Protein AF-A0A7Y1THX8-F1 (afdb_monomer)

Foldseek 3Di:
DAQLDPCVVVVVVVVVVVCVVVVNNPPQDEAEHEDCVNVVDAWDWDADPPRSGIYTYAYPVVCGRVVVVVVRVCVVPPFPWAKKKFWFAQVCVVLVVVCVVVVQFPDWDADPNGTIITIGTDGPVVVVVSCVVSVHDCVRIDRPPPPDPPDPDDD

Secondary structure (DSSP, 8-state):
-BSS-TTHHHHHHHHHHHHHHTTGGGS---EEEB-GGGGT---EEEE-TTSS-EEEE--TTT-TTHHHHHHHHHHHHS--EEEEEEEE-GGGHHHHHHHHHTT-EEEEEE-TTSSEEEEEEEEHHHHHHHHHHHT--GGGEEEPP----------

pLDDT: mean 83.93, std 15.45, range [34.56, 97.12]

Nearest PDB structures (foldseek):
  7yla-assembly1_6  TM=5.535E-01  e=1.114E-10  Escherichia coli
  5zzm-assembly1_A  TM=5.163E-01  e=2.072E-07  Escherichia coli K-12
  2cve-assembly1_A  TM=5.634E-01  e=2.407E-02  Thermus thermophilus HB8
  3dny-assembly1_T  TM=4.873E-01  e=2.841E-01  unclassified
  4wk3-assembly1_A  TM=5.308E-01  e=9.760E-01  Staphylococcus aureus subsp. aureus COL

Solvent-accessible surface area (backbone atoms only — not comparable to full-atom values): 9041 Å² total; per-residue (Å²): 85,55,59,67,46,91,60,37,67,60,52,49,53,54,51,52,53,53,31,51,76,65,68,49,66,80,53,92,62,70,52,46,34,30,43,24,80,76,61,86,48,79,58,45,78,42,77,45,93,82,75,73,43,54,30,36,31,19,18,81,88,82,48,46,37,49,68,58,46,52,54,51,51,50,60,70,64,53,65,60,68,40,63,35,29,37,60,38,56,63,90,39,56,67,59,53,53,52,38,53,76,68,63,23,58,77,46,78,44,77,41,95,94,50,26,36,41,34,34,33,51,42,36,53,67,58,50,54,51,46,31,66,73,71,71,52,63,71,89,40,50,42,75,58,76,79,70,76,76,94,79,88,83,78,133

Sequence (155 aa):
IDASDPNRWQRVRQVNSVLKQLDADQVPQIRVYNKIDKLDRQPRITNNRDGEGRAVWLSAITGEGIPMLKDAIARRLRQKTVRRVIHLMPHQGRQRAKLFELGAVSSETVLPEGGWTLDLKMTEKDLRRFLKRENLAEQQLDPLPMSPSASAANE

Structure (mmCIF, N/CA/C/O backbone):
data_AF-A0A7Y1THX8-F1
#
_entry.id   AF-A0A7Y1THX8-F1
#
loop_
_atom_site.group_PDB
_atom_site.id
_atom_site.type_symbol
_atom_site.label_atom_id
_atom_site.label_alt_id
_atom_site.label_comp_id
_atom_site.label_asym_id
_atom_site.label_entity_id
_atom_site.label_seq_id
_atom_site.pdbx_PDB_ins_code
_atom_site.Cartn_x
_atom_site.Cartn_y
_atom_site.Cartn_z
_atom_site.occupancy
_atom_site.B_iso_or_equiv
_atom_site.auth_seq_id
_atom_site.auth_comp_id
_atom_site.auth_asym_id
_atom_site.auth_atom_id
_atom_site.pdbx_PDB_model_num
ATOM 1 N N . ILE A 1 1 ? 8.383 -6.650 -16.378 1.00 92.69 1 ILE A N 1
ATOM 2 C CA . ILE A 1 1 ? 8.129 -6.542 -17.834 1.00 92.69 1 ILE A CA 1
ATOM 3 C C . ILE A 1 1 ? 9.404 -6.036 -18.483 1.00 92.69 1 ILE A C 1
ATOM 5 O O . ILE A 1 1 ? 9.957 -5.059 -17.995 1.00 92.69 1 ILE A O 1
ATOM 9 N N . ASP A 1 2 ? 9.891 -6.702 -19.525 1.00 94.06 2 ASP A N 1
ATOM 10 C CA . ASP A 1 2 ? 10.985 -6.176 -20.346 1.00 94.06 2 ASP A CA 1
ATOM 11 C C . ASP A 1 2 ? 10.407 -5.149 -21.326 1.00 94.06 2 ASP A C 1
ATOM 13 O O . ASP A 1 2 ? 9.549 -5.484 -22.142 1.00 94.06 2 ASP A O 1
ATOM 17 N N . ALA A 1 3 ? 10.802 -3.885 -21.198 1.00 92.94 3 ALA A N 1
ATOM 18 C CA . ALA A 1 3 ? 10.274 -2.814 -22.030 1.00 92.94 3 ALA A CA 1
ATOM 19 C C . ALA A 1 3 ? 10.757 -2.931 -23.484 1.00 92.94 3 ALA A C 1
ATOM 21 O O . ALA A 1 3 ? 9.992 -2.626 -24.402 1.00 92.94 3 ALA A O 1
ATOM 22 N N . SER A 1 4 ? 12.001 -3.381 -23.673 1.00 93.25 4 SER A N 1
ATOM 23 C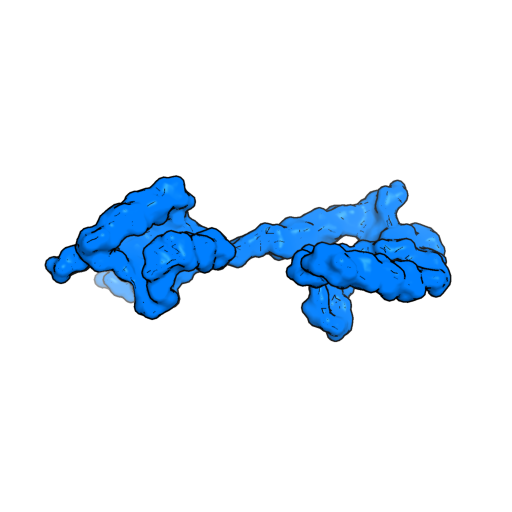 CA . SER A 1 4 ? 12.677 -3.488 -24.973 1.00 93.25 4 SER A CA 1
ATOM 24 C C . SER A 1 4 ? 12.226 -4.686 -25.805 1.00 93.25 4 SER A C 1
ATOM 26 O O . SER A 1 4 ? 12.457 -4.738 -27.008 1.00 93.25 4 SER A O 1
ATOM 28 N N . ASP A 1 5 ? 11.548 -5.640 -25.173 1.00 94.25 5 ASP A N 1
ATOM 29 C CA . ASP A 1 5 ? 11.066 -6.846 -25.826 1.00 94.25 5 ASP A CA 1
ATOM 30 C C . ASP A 1 5 ? 9.837 -6.565 -26.719 1.00 94.25 5 ASP A C 1
ATOM 32 O O . ASP A 1 5 ? 8.804 -6.105 -26.208 1.00 94.25 5 ASP A O 1
ATOM 36 N N . PRO A 1 6 ? 9.890 -6.878 -28.032 1.00 92.62 6 PRO A N 1
ATOM 37 C CA . PRO A 1 6 ? 8.736 -6.737 -28.921 1.00 92.62 6 PRO A CA 1
ATOM 38 C C . PRO A 1 6 ? 7.574 -7.655 -28.510 1.00 92.62 6 PRO A C 1
ATOM 40 O O . PRO A 1 6 ? 6.411 -7.284 -28.662 1.00 92.62 6 PRO A O 1
ATOM 43 N N . ASN A 1 7 ? 7.868 -8.802 -27.889 1.00 93.94 7 ASN A N 1
ATOM 44 C CA . ASN A 1 7 ? 6.874 -9.788 -27.462 1.00 93.94 7 ASN A CA 1
ATOM 45 C C . ASN A 1 7 ? 6.371 -9.565 -26.025 1.00 93.94 7 ASN A C 1
ATOM 47 O O . ASN A 1 7 ? 5.678 -10.421 -25.461 1.00 93.94 7 ASN A O 1
ATOM 51 N N . ARG A 1 8 ? 6.658 -8.402 -25.421 1.00 91.88 8 ARG A N 1
ATOM 52 C CA . ARG A 1 8 ? 6.344 -8.123 -24.009 1.00 91.88 8 ARG A CA 1
ATOM 53 C C . ARG A 1 8 ? 4.878 -8.352 -23.654 1.00 91.88 8 ARG A C 1
ATOM 55 O O . ARG A 1 8 ? 4.585 -8.844 -22.570 1.00 91.88 8 ARG A O 1
ATOM 62 N N . TRP A 1 9 ? 3.949 -8.034 -24.557 1.00 91.62 9 TRP A N 1
ATOM 63 C CA . TRP A 1 9 ? 2.514 -8.184 -24.304 1.00 91.62 9 TRP A CA 1
ATOM 64 C C . TRP A 1 9 ? 2.074 -9.646 -24.272 1.00 91.62 9 TRP A C 1
ATOM 66 O O . TRP A 1 9 ? 1.242 -10.015 -23.446 1.00 91.62 9 TRP A O 1
ATOM 76 N N . GLN A 1 10 ? 2.662 -10.496 -25.117 1.00 93.50 10 GLN A N 1
ATOM 77 C CA . GLN A 1 10 ? 2.426 -11.936 -25.064 1.00 93.50 10 GLN A CA 1
ATOM 78 C C . GLN A 1 10 ? 2.920 -12.510 -23.734 1.00 93.50 10 GLN A C 1
ATOM 80 O O . GLN A 1 10 ? 2.175 -13.227 -23.070 1.00 93.50 10 GLN A O 1
ATOM 85 N N . ARG A 1 11 ? 4.122 -12.115 -23.296 1.00 91.56 11 ARG A N 1
ATOM 86 C CA . ARG A 1 11 ? 4.681 -12.541 -22.003 1.00 91.56 11 ARG A CA 1
ATOM 87 C C . ARG A 1 11 ? 3.843 -12.054 -20.821 1.00 91.56 11 ARG A C 1
ATOM 89 O O . ARG A 1 11 ? 3.587 -12.827 -19.908 1.00 91.56 11 ARG A O 1
ATOM 96 N N . VAL A 1 12 ? 3.362 -10.807 -20.850 1.00 91.38 12 VAL A N 1
ATOM 97 C CA . VAL A 1 12 ? 2.448 -10.275 -19.821 1.00 91.38 12 VAL A CA 1
ATOM 98 C C . VAL A 1 12 ? 1.178 -11.119 -19.729 1.00 91.38 12 VAL A C 1
ATOM 100 O O . VAL A 1 12 ? 0.799 -11.512 -18.631 1.00 91.38 12 VAL A O 1
ATOM 103 N N . ARG A 1 13 ? 0.542 -11.446 -20.863 1.00 92.00 13 ARG A N 1
ATOM 104 C CA . ARG A 1 13 ? -0.660 -12.297 -20.873 1.00 92.00 13 ARG A CA 1
ATOM 105 C C . ARG A 1 13 ? -0.387 -13.687 -20.303 1.00 92.00 13 ARG A C 1
ATOM 107 O O . ARG A 1 13 ? -1.178 -14.170 -19.502 1.00 92.00 13 ARG A O 1
ATOM 114 N N . GLN A 1 14 ? 0.738 -14.296 -20.673 1.00 93.44 14 GLN A N 1
ATOM 115 C CA . GLN A 1 14 ? 1.134 -15.605 -20.157 1.00 93.44 14 GLN A CA 1
ATOM 116 C C . GLN A 1 14 ? 1.343 -15.576 -18.636 1.00 93.44 14 GLN A C 1
ATOM 118 O O . GLN A 1 14 ? 0.789 -16.412 -17.931 1.00 93.44 14 GLN A O 1
ATOM 123 N N . VAL A 1 15 ? 2.073 -14.582 -18.120 1.00 90.81 15 VAL A N 1
ATOM 124 C CA . VAL A 1 15 ? 2.287 -14.414 -16.673 1.00 90.81 15 VAL A CA 1
ATOM 125 C C . VAL A 1 15 ? 0.964 -14.185 -15.947 1.00 90.81 15 VAL A C 1
ATOM 127 O O . VAL A 1 15 ? 0.714 -14.831 -14.936 1.00 90.81 15 VAL A O 1
ATOM 130 N N . ASN A 1 16 ? 0.086 -13.330 -16.476 1.00 89.62 16 ASN A N 1
ATOM 131 C CA . ASN A 1 16 ? -1.223 -13.085 -15.870 1.00 89.62 16 ASN A CA 1
ATOM 132 C C . ASN A 1 16 ? -2.095 -14.349 -15.842 1.00 89.62 16 ASN A C 1
ATOM 134 O O . ASN A 1 16 ? -2.801 -14.572 -14.864 1.00 89.62 16 ASN A O 1
ATOM 138 N N . SER A 1 17 ? -2.021 -15.198 -16.874 1.00 91.38 17 SER A N 1
ATOM 139 C CA . SER A 1 17 ? -2.714 -16.491 -16.881 1.00 91.38 17 SER A CA 1
ATOM 140 C C . SER A 1 17 ? -2.220 -17.399 -15.755 1.00 91.38 17 SER A C 1
ATOM 142 O O . SER A 1 17 ? -3.035 -18.009 -15.070 1.00 91.38 17 SER A O 1
ATOM 144 N N . VAL A 1 18 ? -0.904 -17.463 -15.536 1.00 92.44 18 VAL A N 1
ATOM 145 C CA . VAL A 1 18 ? -0.315 -18.251 -14.442 1.00 92.44 18 VAL A CA 1
ATOM 146 C C . VAL A 1 18 ? -0.705 -17.671 -13.082 1.00 92.44 18 VAL A C 1
ATOM 148 O O . VAL A 1 18 ? -1.103 -18.412 -12.194 1.00 92.44 18 VAL A O 1
ATOM 151 N N . LEU A 1 19 ? -0.661 -16.345 -12.916 1.00 88.25 19 LEU A N 1
ATOM 152 C CA . LEU A 1 19 ? -1.080 -15.695 -11.669 1.00 88.25 19 LEU A CA 1
ATOM 153 C C . LEU A 1 19 ? -2.547 -15.983 -11.338 1.00 88.25 19 LEU A C 1
ATOM 155 O O . LEU A 1 19 ? -2.857 -16.250 -10.182 1.00 88.25 19 LEU A O 1
ATOM 159 N N . LYS A 1 20 ? -3.425 -15.983 -12.346 1.00 88.88 20 LYS A N 1
ATOM 160 C CA . LYS A 1 20 ? -4.839 -16.329 -12.178 1.00 88.88 20 LYS A CA 1
ATOM 161 C C . LYS A 1 20 ? -5.039 -17.799 -11.805 1.00 88.88 20 LYS A C 1
ATOM 163 O O . LYS A 1 20 ? -5.869 -18.096 -10.963 1.00 88.88 20 LYS A O 1
ATOM 168 N N . GLN A 1 21 ? -4.269 -18.715 -12.394 1.00 92.50 21 GLN A N 1
ATOM 169 C CA . GLN A 1 21 ? -4.307 -20.139 -12.025 1.00 92.50 21 GLN A CA 1
ATOM 170 C C . GLN A 1 21 ? -3.872 -20.395 -10.576 1.00 92.50 21 GLN A C 1
ATOM 172 O O . GLN A 1 21 ? -4.259 -21.403 -9.996 1.00 92.50 21 GLN A O 1
ATOM 177 N N . LEU A 1 22 ? -3.060 -19.502 -10.009 1.00 87.81 22 LEU A N 1
ATOM 178 C CA . LEU A 1 22 ? -2.567 -19.577 -8.634 1.00 87.81 22 LEU A CA 1
ATOM 179 C C . LEU A 1 22 ? -3.403 -18.745 -7.644 1.00 87.81 22 LEU A C 1
ATOM 181 O O . LEU A 1 22 ? -2.955 -18.554 -6.515 1.00 87.81 22 LEU A O 1
ATOM 185 N N . ASP A 1 23 ? -4.541 -18.177 -8.070 1.00 81.12 23 ASP A N 1
ATOM 186 C CA . ASP A 1 23 ? -5.348 -17.207 -7.303 1.00 81.12 23 ASP A CA 1
ATOM 187 C C . ASP A 1 23 ? -4.528 -16.017 -6.748 1.00 81.12 23 ASP A C 1
ATOM 189 O O . ASP A 1 23 ? -4.880 -15.359 -5.765 1.00 81.12 23 ASP A O 1
ATOM 193 N N . ALA A 1 24 ? -3.394 -15.720 -7.386 1.00 79.06 24 ALA A N 1
ATOM 194 C CA . ALA A 1 24 ? -2.450 -14.680 -6.984 1.00 79.06 24 ALA A CA 1
ATOM 195 C C . ALA A 1 24 ? -2.742 -13.326 -7.655 1.00 79.06 24 ALA A C 1
ATOM 197 O O . ALA A 1 24 ? -2.098 -12.317 -7.351 1.00 79.06 24 ALA A O 1
ATOM 198 N N . ASP A 1 25 ? -3.713 -13.280 -8.565 1.00 79.25 25 ASP A N 1
ATOM 199 C CA . ASP A 1 25 ? -4.169 -12.062 -9.237 1.00 79.25 25 ASP A CA 1
ATOM 200 C C . ASP A 1 25 ? -4.884 -11.086 -8.284 1.00 79.25 25 ASP A C 1
ATOM 202 O O . ASP A 1 25 ? -4.894 -9.882 -8.533 1.00 79.25 25 ASP A O 1
ATOM 206 N N . GLN A 1 26 ? -5.372 -11.573 -7.140 1.00 75.38 26 GLN A N 1
ATOM 207 C CA . GLN A 1 26 ? -6.003 -10.760 -6.092 1.00 75.38 26 GLN A CA 1
ATOM 208 C C . GLN A 1 26 ? -5.002 -9.950 -5.247 1.00 75.38 26 GLN A C 1
ATOM 210 O O . GLN A 1 26 ? -5.385 -9.038 -4.507 1.00 75.38 26 GLN A O 1
ATOM 215 N N . VAL A 1 27 ? -3.705 -10.271 -5.315 1.00 80.19 27 VAL A N 1
ATOM 216 C CA . VAL A 1 27 ? -2.673 -9.564 -4.547 1.00 80.19 27 VAL A CA 1
ATOM 217 C C . VAL A 1 27 ? -2.379 -8.209 -5.199 1.00 80.19 27 VAL A C 1
ATOM 219 O O . VAL A 1 27 ? -2.162 -8.153 -6.405 1.00 80.19 27 VAL A O 1
ATOM 222 N N . PRO A 1 28 ? -2.281 -7.097 -4.443 1.00 77.94 28 PRO A N 1
ATOM 223 C CA . PRO A 1 28 ? -1.958 -5.795 -5.019 1.00 77.94 28 PRO A CA 1
ATOM 224 C C . PRO A 1 28 ? -0.605 -5.782 -5.749 1.00 77.94 28 PRO A C 1
ATOM 226 O O . PRO A 1 28 ? 0.448 -5.853 -5.123 1.00 77.94 28 PRO A O 1
ATOM 229 N N . GLN A 1 29 ? -0.617 -5.561 -7.065 1.00 82.44 29 GLN A N 1
ATOM 230 C CA . GLN A 1 29 ? 0.602 -5.598 -7.893 1.00 82.44 29 GLN A CA 1
ATOM 231 C C . GLN A 1 29 ? 1.135 -4.202 -8.259 1.00 82.44 29 GLN A C 1
ATOM 233 O O . GLN A 1 29 ? 0.393 -3.220 -8.266 1.00 82.44 29 GLN A O 1
ATOM 238 N N . ILE A 1 30 ? 2.429 -4.112 -8.584 1.00 87.25 30 ILE A N 1
ATOM 239 C CA . ILE A 1 30 ? 3.064 -2.940 -9.213 1.00 87.25 30 ILE A CA 1
ATOM 240 C C . ILE A 1 30 ? 3.727 -3.424 -10.500 1.00 87.25 30 ILE A C 1
ATOM 242 O O . ILE A 1 30 ? 4.573 -4.318 -10.469 1.00 87.25 30 ILE A O 1
ATOM 246 N N . ARG A 1 31 ? 3.371 -2.831 -11.645 1.00 91.12 31 ARG A N 1
ATOM 247 C CA . ARG A 1 31 ? 3.995 -3.191 -12.926 1.00 91.12 31 ARG A CA 1
ATOM 248 C C . ARG A 1 31 ? 5.336 -2.472 -13.062 1.00 91.12 31 ARG A C 1
ATOM 250 O O . ARG A 1 31 ? 5.396 -1.250 -12.971 1.00 91.12 31 ARG A O 1
ATOM 257 N N . VAL A 1 32 ? 6.401 -3.222 -13.329 1.00 93.88 32 VAL A N 1
ATOM 258 C CA . VAL A 1 32 ? 7.738 -2.667 -13.582 1.00 93.88 32 VAL A CA 1
ATOM 259 C C . VAL A 1 32 ? 8.124 -2.905 -15.038 1.00 93.88 32 VAL A C 1
ATOM 261 O O . VAL A 1 32 ? 8.249 -4.056 -15.467 1.00 93.88 32 VAL A O 1
ATOM 264 N N . TYR A 1 33 ? 8.309 -1.823 -15.790 1.00 94.50 33 TYR A N 1
ATOM 265 C CA . TYR A 1 33 ? 8.878 -1.811 -17.135 1.00 94.50 33 TYR A CA 1
ATOM 266 C C . TYR A 1 33 ? 10.383 -1.578 -17.017 1.00 94.50 33 TYR A C 1
ATOM 268 O O . TYR A 1 33 ? 10.842 -0.448 -16.875 1.00 94.50 33 TYR A O 1
ATOM 276 N N . ASN A 1 34 ? 11.128 -2.678 -17.014 1.00 95.06 34 ASN A N 1
ATOM 277 C CA . ASN A 1 34 ? 12.579 -2.703 -16.893 1.00 95.06 34 ASN A CA 1
ATOM 278 C C . ASN A 1 34 ? 13.248 -2.558 -18.275 1.00 95.06 34 ASN A C 1
ATOM 280 O O . ASN A 1 34 ? 12.619 -2.856 -19.290 1.00 95.06 34 ASN A O 1
ATOM 284 N N . LYS A 1 35 ? 14.539 -2.219 -18.297 1.00 95.50 35 LYS A N 1
ATOM 285 C CA . LYS A 1 35 ? 15.401 -2.078 -19.486 1.00 95.50 35 LYS A CA 1
ATOM 286 C C . LYS A 1 35 ? 15.124 -0.836 -20.342 1.00 95.50 35 LYS A C 1
ATOM 288 O O . LYS A 1 35 ? 15.162 -0.900 -21.570 1.00 95.50 35 LYS A O 1
ATOM 293 N N . ILE A 1 36 ? 14.799 0.293 -19.708 1.00 95.88 36 ILE A N 1
ATOM 294 C CA . ILE A 1 36 ? 14.581 1.564 -20.427 1.00 95.88 36 ILE A CA 1
ATOM 295 C C . ILE A 1 36 ? 15.854 2.131 -21.069 1.00 95.88 36 ILE A C 1
ATOM 297 O O . ILE A 1 36 ? 15.743 2.875 -22.038 1.00 95.88 36 ILE A O 1
ATOM 301 N N . ASP A 1 37 ? 17.028 1.711 -20.592 1.00 94.19 37 ASP A N 1
ATOM 302 C CA . 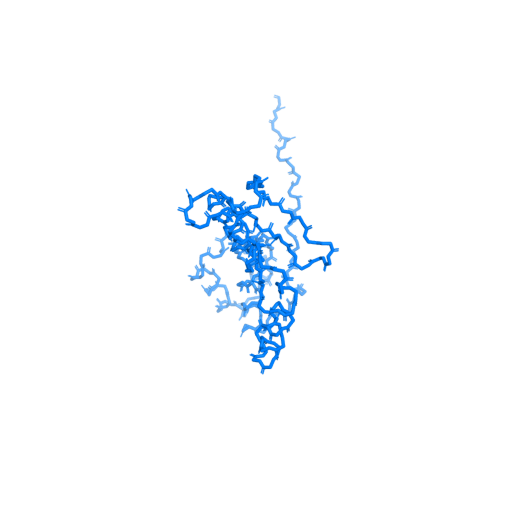ASP A 1 37 ? 18.344 2.003 -21.175 1.00 94.19 37 ASP A CA 1
ATOM 303 C C . ASP A 1 37 ? 18.434 1.590 -22.652 1.00 94.19 37 ASP A C 1
ATOM 305 O O . ASP A 1 37 ? 19.105 2.237 -23.445 1.00 94.19 37 ASP A O 1
ATOM 309 N N . LYS A 1 38 ? 17.684 0.558 -23.055 1.00 93.81 38 LYS A N 1
ATOM 310 C CA . LYS A 1 38 ? 17.629 0.084 -24.446 1.00 93.81 38 LYS A CA 1
ATOM 311 C C . LYS A 1 38 ? 16.637 0.839 -25.331 1.00 93.81 38 LYS A C 1
ATOM 313 O O . LYS A 1 38 ? 16.485 0.491 -26.497 1.00 93.81 38 LYS A O 1
ATOM 318 N N . LEU A 1 39 ? 15.886 1.785 -24.772 1.00 89.25 39 LEU A N 1
ATOM 319 C CA . LEU A 1 39 ? 14.760 2.443 -25.439 1.00 89.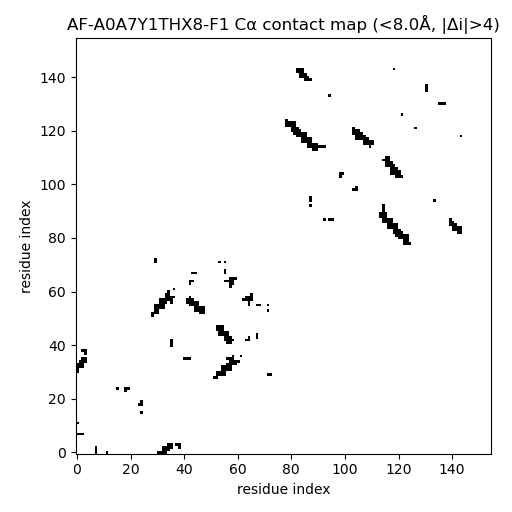25 39 LEU A CA 1
ATOM 320 C C . LEU A 1 39 ? 14.892 3.965 -25.517 1.00 89.25 39 LEU A C 1
ATOM 322 O O . LEU A 1 39 ? 13.921 4.603 -25.919 1.00 89.25 39 LEU A O 1
ATOM 326 N N . ASP A 1 40 ? 16.028 4.526 -25.097 1.00 87.25 40 ASP A N 1
ATOM 327 C CA . ASP A 1 40 ? 16.235 5.973 -24.943 1.00 87.25 40 ASP A CA 1
AT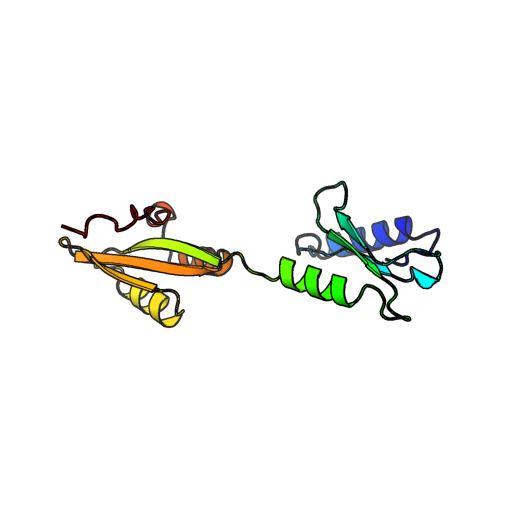OM 328 C C . ASP A 1 40 ? 15.055 6.650 -24.215 1.00 87.25 40 ASP A C 1
ATOM 330 O O . ASP A 1 40 ? 14.400 7.581 -24.685 1.00 87.25 40 ASP A O 1
ATOM 334 N N . ARG A 1 41 ? 14.673 6.069 -23.070 1.00 88.81 41 ARG A N 1
ATOM 335 C CA . ARG A 1 41 ? 13.543 6.531 -22.256 1.00 88.81 41 ARG A CA 1
ATOM 336 C C . ARG A 1 41 ? 14.012 6.909 -20.869 1.00 88.81 41 ARG A C 1
ATOM 338 O O . ARG A 1 41 ? 14.655 6.115 -20.196 1.00 88.81 41 ARG A O 1
ATOM 345 N N . GLN A 1 42 ? 13.538 8.055 -20.392 1.00 92.69 42 GLN A N 1
ATOM 346 C CA . GLN A 1 42 ? 13.750 8.474 -19.011 1.00 92.69 42 GLN A CA 1
ATOM 347 C C . GLN A 1 42 ? 12.886 7.677 -18.013 1.00 92.69 42 GLN A C 1
ATOM 349 O O . GLN A 1 42 ? 11.756 7.271 -18.351 1.00 92.69 42 GLN A O 1
ATOM 354 N N . PRO A 1 43 ? 13.387 7.473 -16.777 1.00 94.06 43 PRO A N 1
ATOM 355 C CA . PRO A 1 43 ? 12.643 6.823 -15.706 1.00 94.06 43 PRO A CA 1
ATOM 356 C C . PRO A 1 43 ? 11.400 7.634 -15.341 1.00 94.06 43 PRO A C 1
ATOM 358 O O . PRO A 1 43 ? 11.430 8.861 -15.262 1.00 94.06 43 PRO A O 1
ATOM 361 N N . ARG A 1 44 ? 10.276 6.947 -15.126 1.00 92.88 44 ARG A N 1
ATOM 362 C CA . ARG A 1 44 ? 9.001 7.610 -14.814 1.00 92.88 44 ARG A CA 1
ATOM 363 C C . ARG A 1 44 ? 8.008 6.695 -14.122 1.00 92.88 44 ARG A C 1
ATOM 365 O O . ARG A 1 44 ? 8.026 5.476 -14.293 1.00 92.88 44 ARG A O 1
ATOM 372 N N . ILE A 1 45 ? 7.067 7.310 -13.414 1.00 90.25 45 ILE A N 1
ATOM 373 C CA . ILE A 1 45 ? 5.870 6.645 -12.904 1.00 90.25 45 ILE A CA 1
ATOM 374 C C . ILE A 1 45 ? 4.699 7.015 -13.810 1.00 90.25 45 ILE A C 1
ATOM 376 O O . ILE A 1 45 ? 4.486 8.181 -14.124 1.00 90.25 45 ILE A O 1
ATOM 380 N N . THR A 1 46 ? 3.925 6.017 -14.215 1.00 87.00 46 THR A N 1
ATOM 381 C CA . THR A 1 46 ? 2.696 6.202 -14.994 1.00 87.00 46 THR A CA 1
ATOM 382 C C . THR A 1 46 ? 1.527 5.577 -14.251 1.00 87.00 46 THR A C 1
ATOM 384 O O . THR A 1 46 ? 1.679 4.520 -13.636 1.00 87.00 46 THR A O 1
ATOM 387 N N . ASN A 1 47 ? 0.358 6.208 -14.307 1.00 74.62 47 ASN A N 1
ATOM 388 C CA . ASN A 1 47 ? -0.876 5.556 -13.885 1.00 74.62 47 ASN A CA 1
ATOM 389 C C . ASN A 1 47 ? -1.321 4.648 -15.029 1.00 74.62 47 ASN A C 1
ATOM 391 O O . ASN A 1 47 ? -1.436 5.102 -16.168 1.00 74.62 47 ASN A O 1
ATOM 395 N N . ASN A 1 48 ? -1.499 3.357 -14.752 1.00 64.50 48 ASN A N 1
ATOM 396 C CA . ASN A 1 48 ? -2.007 2.456 -15.772 1.00 64.50 48 ASN A CA 1
ATOM 397 C C . ASN A 1 48 ? -3.471 2.819 -16.080 1.00 64.50 48 ASN A C 1
ATOM 399 O O . ASN A 1 48 ? -4.232 3.105 -15.156 1.00 64.50 48 ASN A O 1
ATOM 403 N N . ARG A 1 49 ? -3.847 2.828 -17.365 1.00 48.91 49 ARG A N 1
ATOM 404 C CA . ARG A 1 49 ? -5.168 3.290 -17.834 1.00 48.91 49 ARG A CA 1
ATOM 405 C C . ARG A 1 49 ? -6.339 2.446 -17.302 1.00 48.91 49 ARG A C 1
ATOM 407 O O . ARG A 1 49 ? -7.437 2.970 -17.200 1.00 48.91 49 ARG A O 1
ATOM 414 N N . ASP A 1 50 ? -6.074 1.217 -16.861 1.00 47.88 50 ASP A N 1
ATOM 415 C CA . ASP A 1 50 ? -7.098 0.254 -16.423 1.00 47.88 50 ASP A CA 1
ATOM 416 C C . ASP A 1 50 ? -7.277 0.177 -14.892 1.00 47.88 50 ASP A C 1
ATOM 418 O O . ASP A 1 50 ? -7.706 -0.839 -14.359 1.00 47.88 50 ASP A O 1
ATOM 422 N N . GLY A 1 51 ? -6.889 1.210 -14.137 1.00 45.91 51 GLY A N 1
ATOM 423 C CA . GLY A 1 51 ? -7.202 1.305 -12.699 1.00 45.91 51 GLY A CA 1
ATOM 424 C C . GLY A 1 51 ? -6.412 0.384 -11.749 1.00 45.91 51 GLY A C 1
ATOM 425 O O . GLY A 1 51 ? -6.454 0.590 -10.539 1.00 45.91 51 GLY A O 1
ATOM 426 N N . GLU A 1 52 ? -5.611 -0.565 -12.245 1.00 51.59 52 GLU A N 1
ATOM 427 C CA . GLU A 1 52 ? -4.911 -1.555 -11.394 1.00 51.59 52 GLU A CA 1
ATOM 428 C C . GLU A 1 52 ? -3.647 -1.048 -10.663 1.00 51.59 52 GLU A C 1
ATOM 430 O O . GLU A 1 52 ? -3.038 -1.765 -9.862 1.00 51.59 52 GLU A O 1
ATOM 435 N N . GLY A 1 53 ? -3.254 0.209 -10.872 1.00 60.31 53 GLY A N 1
ATOM 436 C CA . GLY A 1 53 ? -2.201 0.861 -10.092 1.00 60.31 53 GLY A CA 1
ATOM 437 C C . GLY A 1 53 ? -1.058 1.455 -10.910 1.00 60.31 53 GLY A C 1
ATOM 438 O O . GLY A 1 53 ? -1.113 1.598 -12.132 1.00 60.31 53 GLY A O 1
ATOM 439 N N . ARG A 1 54 ? -0.016 1.875 -10.188 1.00 75.00 54 ARG A N 1
ATOM 440 C CA . ARG A 1 54 ? 1.146 2.579 -10.743 1.00 75.00 54 ARG A CA 1
ATOM 441 C C . ARG A 1 54 ? 2.053 1.608 -11.494 1.00 75.00 54 ARG A C 1
ATOM 443 O O . ARG A 1 54 ? 2.365 0.528 -10.994 1.00 75.00 54 ARG A O 1
ATOM 450 N N . ALA A 1 55 ? 2.516 2.027 -12.664 1.00 89.31 55 ALA A N 1
ATOM 451 C CA . ALA A 1 55 ? 3.584 1.378 -13.403 1.00 89.31 55 ALA A CA 1
ATOM 452 C C . ALA A 1 55 ? 4.868 2.208 -13.303 1.00 89.31 55 ALA A C 1
ATOM 454 O O . ALA A 1 55 ? 4.830 3.427 -13.488 1.00 89.31 55 ALA A O 1
ATOM 455 N N . VAL A 1 56 ? 5.992 1.551 -13.030 1.00 93.25 56 VAL A N 1
ATOM 456 C CA . VAL A 1 56 ? 7.310 2.186 -12.906 1.00 93.25 56 VAL A CA 1
ATOM 457 C C . VAL A 1 56 ? 8.177 1.775 -14.087 1.00 93.25 56 VAL A C 1
ATOM 459 O O . VAL A 1 56 ? 8.334 0.587 -14.361 1.00 93.25 56 VAL A O 1
ATOM 462 N N . TRP A 1 57 ? 8.723 2.763 -14.785 1.00 95.25 57 TRP A N 1
ATOM 463 C CA . TRP A 1 57 ? 9.694 2.599 -15.860 1.00 95.25 57 TRP A CA 1
ATOM 464 C C . TRP A 1 57 ? 11.083 2.841 -15.281 1.00 95.25 57 TRP A C 1
ATOM 466 O O . TRP A 1 57 ? 11.325 3.915 -14.729 1.00 95.25 57 TRP A O 1
ATOM 476 N N . LEU A 1 58 ? 11.956 1.841 -15.364 1.00 96.62 58 LEU A N 1
ATOM 477 C CA . LEU A 1 58 ? 13.283 1.877 -14.753 1.00 96.62 58 LEU A CA 1
ATOM 478 C C . LEU A 1 58 ? 14.299 1.070 -15.563 1.00 96.62 58 LEU A C 1
ATOM 480 O O . LEU A 1 58 ? 13.932 0.233 -16.392 1.00 96.62 58 LEU A O 1
ATOM 484 N N . SER A 1 59 ? 15.578 1.284 -15.286 1.00 97.12 59 SER A N 1
ATOM 485 C CA . SER A 1 59 ? 16.645 0.386 -15.707 1.00 97.12 59 SER A CA 1
ATOM 486 C C . SER A 1 59 ? 17.290 -0.217 -14.469 1.00 97.12 59 SER A C 1
ATOM 488 O O . SER A 1 59 ? 17.883 0.475 -13.646 1.00 97.12 59 SER A O 1
ATOM 490 N N . ALA A 1 60 ? 17.157 -1.532 -14.315 1.00 94.81 60 ALA A N 1
ATOM 491 C CA . ALA A 1 60 ? 17.774 -2.239 -13.202 1.00 94.81 60 ALA A CA 1
ATOM 492 C C . ALA A 1 60 ? 19.304 -2.293 -13.325 1.00 94.81 60 ALA A C 1
ATOM 494 O O . ALA A 1 60 ? 19.967 -2.466 -12.310 1.00 94.81 60 ALA A O 1
ATOM 495 N N . ILE A 1 61 ? 19.851 -2.158 -14.544 1.00 95.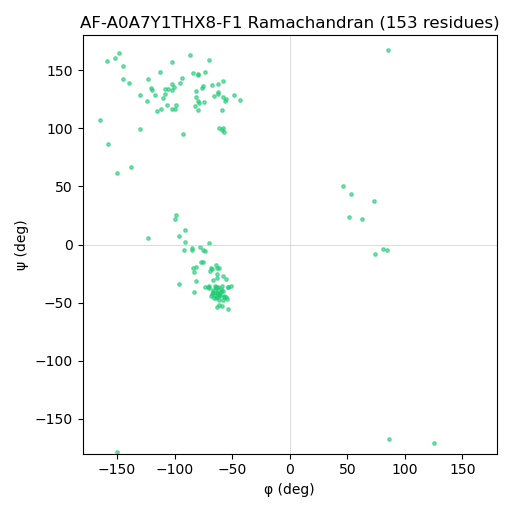94 61 ILE A N 1
ATOM 496 C CA . ILE A 1 61 ? 21.298 -2.218 -14.776 1.00 95.94 61 ILE A CA 1
ATOM 497 C C . ILE A 1 61 ? 21.973 -0.870 -14.507 1.00 95.94 61 ILE A C 1
ATOM 499 O O . ILE A 1 61 ? 23.023 -0.851 -13.877 1.00 95.94 61 ILE A O 1
ATOM 503 N N . THR A 1 62 ? 21.357 0.250 -14.910 1.00 95.19 62 THR A N 1
ATOM 504 C CA . THR A 1 62 ? 21.887 1.593 -14.600 1.00 95.19 62 THR A CA 1
ATOM 505 C C . THR A 1 62 ? 21.467 2.075 -13.209 1.00 95.19 62 THR A C 1
ATOM 507 O O . THR A 1 62 ? 22.095 2.962 -12.642 1.00 95.19 62 THR A O 1
ATOM 510 N N . GLY A 1 63 ? 20.405 1.497 -12.637 1.00 94.75 63 GLY A N 1
ATOM 511 C CA . GLY A 1 63 ? 19.817 1.912 -11.360 1.00 94.75 63 GLY A CA 1
ATOM 512 C C . GLY A 1 63 ? 18.810 3.063 -11.483 1.00 94.75 63 GLY A C 1
ATOM 513 O O . GLY A 1 63 ? 18.141 3.413 -10.504 1.00 94.75 63 GLY A O 1
ATOM 514 N N . GLU A 1 64 ? 18.643 3.636 -12.675 1.00 95.88 64 GLU A N 1
ATOM 515 C CA . GLU A 1 64 ? 17.696 4.720 -12.926 1.00 95.88 64 GLU A CA 1
ATOM 516 C C . GLU A 1 64 ? 16.256 4.278 -12.661 1.00 95.88 64 GLU A C 1
ATOM 518 O O . GLU A 1 64 ? 15.805 3.234 -13.130 1.00 95.88 64 GLU A O 1
ATOM 523 N N . GLY A 1 65 ? 15.501 5.082 -11.908 1.00 93.62 65 GLY A N 1
ATOM 524 C CA . GLY A 1 65 ? 14.108 4.785 -11.555 1.00 93.62 65 GLY A CA 1
ATOM 525 C C . GLY A 1 65 ? 13.926 3.803 -10.389 1.00 93.62 65 GLY A C 1
ATOM 526 O O . GLY A 1 65 ? 12.799 3.620 -9.926 1.00 93.62 65 GLY A O 1
ATOM 527 N N . ILE A 1 66 ? 14.999 3.223 -9.834 1.00 95.50 66 ILE A N 1
ATOM 528 C CA . ILE A 1 66 ? 14.919 2.385 -8.623 1.00 95.50 66 ILE A CA 1
ATOM 529 C C . ILE A 1 66 ? 14.408 3.166 -7.395 1.00 95.50 66 ILE A C 1
ATOM 531 O O . ILE A 1 66 ? 13.536 2.637 -6.698 1.00 95.50 66 ILE A O 1
ATOM 535 N N . PRO A 1 67 ? 14.841 4.417 -7.118 1.00 95.19 67 PRO A N 1
ATOM 536 C CA . PRO A 1 67 ? 14.260 5.209 -6.029 1.00 95.19 67 PRO A CA 1
ATOM 537 C C . PRO A 1 67 ? 12.743 5.407 -6.185 1.00 95.19 67 PRO A C 1
ATOM 539 O O . PRO A 1 67 ? 11.987 5.235 -5.232 1.00 95.19 67 PRO A O 1
ATOM 542 N N . MET A 1 68 ? 12.273 5.643 -7.415 1.00 93.00 68 MET A N 1
ATOM 543 C CA . MET A 1 68 ? 10.843 5.777 -7.718 1.00 93.00 68 MET A CA 1
ATOM 544 C C . MET A 1 68 ? 10.066 4.482 -7.446 1.00 93.00 68 MET A C 1
ATOM 546 O O . MET A 1 68 ? 8.932 4.530 -6.963 1.00 93.00 68 MET A O 1
ATOM 550 N N . LEU A 1 69 ? 10.666 3.319 -7.734 1.00 92.69 69 LEU A N 1
ATOM 551 C CA . LEU A 1 69 ? 10.080 2.023 -7.396 1.00 92.69 69 LEU A CA 1
ATOM 552 C C . LEU A 1 69 ? 9.962 1.845 -5.880 1.00 92.69 69 LEU A C 1
ATOM 554 O O . LEU A 1 69 ? 8.897 1.451 -5.405 1.00 92.69 69 LEU A O 1
ATOM 558 N N . LYS A 1 70 ? 11.015 2.171 -5.120 1.00 91.62 70 LYS A N 1
ATOM 559 C CA . LYS A 1 70 ? 10.987 2.110 -3.650 1.00 91.62 70 LYS A CA 1
ATOM 560 C C . LYS A 1 70 ? 9.865 2.980 -3.085 1.00 91.62 70 LYS A C 1
ATOM 562 O O . LYS A 1 70 ? 9.072 2.499 -2.279 1.00 91.62 70 LYS A O 1
ATOM 567 N N . ASP A 1 71 ? 9.714 4.202 -3.586 1.00 88.50 71 ASP A N 1
ATOM 568 C CA . ASP A 1 71 ? 8.628 5.097 -3.181 1.00 88.50 71 ASP A CA 1
ATOM 569 C C . ASP A 1 71 ? 7.239 4.574 -3.556 1.00 88.50 71 ASP A C 1
ATOM 571 O O . ASP A 1 71 ? 6.264 4.803 -2.834 1.00 88.50 71 ASP A O 1
ATOM 575 N N . ALA A 1 72 ? 7.107 3.918 -4.710 1.00 87.75 72 ALA A N 1
ATOM 576 C CA . ALA A 1 72 ? 5.849 3.316 -5.137 1.00 87.75 72 ALA A CA 1
ATOM 577 C C . ALA A 1 72 ? 5.470 2.128 -4.240 1.00 87.75 72 ALA A C 1
ATOM 579 O O . ALA A 1 72 ? 4.314 2.035 -3.822 1.00 87.75 72 ALA A O 1
ATOM 580 N N . ILE A 1 73 ? 6.442 1.276 -3.896 1.00 86.56 73 ILE A N 1
ATOM 581 C CA . ILE A 1 73 ? 6.277 0.169 -2.947 1.00 86.56 73 ILE A CA 1
ATOM 582 C C . ILE A 1 73 ? 5.890 0.721 -1.576 1.00 86.56 73 ILE A C 1
ATOM 584 O O . ILE A 1 73 ? 4.853 0.333 -1.045 1.00 86.56 73 ILE A O 1
ATOM 588 N N . ALA A 1 74 ? 6.646 1.681 -1.038 1.00 84.06 74 ALA A N 1
ATOM 589 C CA . ALA A 1 74 ? 6.361 2.295 0.255 1.00 84.06 74 ALA A CA 1
ATOM 590 C C . ALA A 1 74 ? 4.954 2.904 0.292 1.00 84.06 74 ALA A C 1
ATOM 592 O O . ALA A 1 74 ? 4.203 2.678 1.235 1.00 84.06 74 ALA A O 1
ATOM 593 N N . ARG A 1 75 ? 4.538 3.618 -0.761 1.00 80.12 75 ARG A N 1
ATOM 594 C CA . ARG A 1 75 ? 3.184 4.189 -0.847 1.00 80.12 75 ARG A CA 1
ATOM 595 C C . ARG A 1 75 ? 2.080 3.137 -0.942 1.00 80.12 75 ARG A C 1
ATOM 597 O O . ARG A 1 75 ? 0.990 3.403 -0.453 1.00 80.12 75 ARG A O 1
ATOM 604 N N . ARG A 1 76 ? 2.337 1.973 -1.543 1.00 77.38 76 ARG A N 1
ATOM 605 C CA . ARG A 1 76 ? 1.357 0.876 -1.627 1.00 77.38 76 ARG A CA 1
ATOM 606 C C . ARG A 1 76 ? 1.309 0.038 -0.348 1.00 77.38 76 ARG A C 1
ATOM 608 O O . ARG A 1 76 ? 0.248 -0.462 0.002 1.00 77.38 76 ARG A O 1
ATOM 615 N N . LEU A 1 77 ? 2.437 -0.078 0.350 1.00 75.12 77 LEU A N 1
ATOM 616 C CA . LEU A 1 77 ? 2.545 -0.736 1.652 1.00 75.12 77 LEU A CA 1
ATOM 617 C C . LEU A 1 77 ? 2.114 0.155 2.815 1.00 75.12 77 LEU A C 1
ATOM 619 O O . LEU A 1 77 ? 1.816 -0.376 3.880 1.00 75.12 77 LEU A O 1
ATOM 623 N N . ARG A 1 78 ? 2.067 1.482 2.634 1.00 71.56 78 ARG A N 1
ATOM 624 C CA . ARG A 1 78 ? 1.487 2.417 3.602 1.00 71.56 78 ARG A CA 1
ATOM 625 C C . ARG A 1 78 ? 0.040 2.018 3.851 1.00 71.56 78 ARG A C 1
ATOM 627 O O . ARG A 1 78 ? -0.869 2.358 3.097 1.00 71.56 78 ARG A O 1
ATOM 634 N N . GLN A 1 79 ? -0.152 1.265 4.923 1.00 67.06 79 GLN A N 1
ATOM 635 C CA . GLN A 1 79 ? -1.460 0.874 5.394 1.00 67.06 79 GLN A CA 1
ATOM 636 C C . GLN A 1 79 ? -2.204 2.150 5.775 1.00 67.06 79 GLN A C 1
ATOM 638 O O . GLN A 1 79 ? -1.664 3.008 6.475 1.00 67.06 79 GLN A O 1
ATOM 643 N N . LYS A 1 80 ? -3.433 2.299 5.274 1.00 72.50 80 LYS A N 1
ATOM 644 C CA . LYS A 1 80 ? -4.297 3.419 5.642 1.00 72.50 80 LYS A CA 1
ATOM 645 C C . LYS A 1 80 ? -4.547 3.326 7.145 1.00 72.50 80 LYS A C 1
ATOM 647 O O . LYS A 1 80 ? -5.332 2.492 7.594 1.00 72.50 80 LYS A O 1
ATOM 652 N N . THR A 1 81 ? -3.826 4.131 7.917 1.00 83.19 81 THR A N 1
ATOM 653 C CA . THR A 1 81 ? -4.138 4.336 9.325 1.00 83.19 81 THR A CA 1
ATOM 654 C C . THR A 1 81 ? -5.474 5.043 9.381 1.00 83.19 81 THR A C 1
ATOM 656 O O . THR A 1 81 ? -5.680 6.062 8.718 1.00 83.19 81 THR A O 1
ATOM 659 N N . VAL A 1 82 ? -6.381 4.483 10.157 1.00 86.12 82 VAL A N 1
ATOM 660 C CA . VAL A 1 82 ? -7.668 5.086 10.443 1.00 86.12 82 VAL A CA 1
ATOM 661 C C . VAL A 1 82 ? -7.715 5.464 11.903 1.00 86.12 82 VAL A C 1
ATOM 663 O O . VAL A 1 82 ? -7.085 4.827 12.751 1.00 86.12 82 VAL A O 1
ATOM 666 N N . ARG A 1 83 ? -8.453 6.537 12.170 1.00 90.44 83 ARG A N 1
ATOM 667 C CA . ARG A 1 83 ? -8.918 6.826 13.512 1.00 90.44 83 ARG A CA 1
ATOM 668 C C . ARG A 1 83 ? -10.417 6.582 13.591 1.00 90.44 83 ARG A C 1
ATOM 670 O O . ARG A 1 83 ? -11.146 6.957 12.665 1.00 90.44 83 ARG A O 1
ATOM 677 N N . ARG A 1 84 ? -10.851 5.901 14.641 1.00 90.50 84 ARG A N 1
ATOM 678 C CA . ARG A 1 84 ? -12.245 5.507 14.876 1.00 90.50 84 ARG A CA 1
ATOM 679 C C . ARG A 1 84 ? -12.539 5.573 16.357 1.00 90.50 84 ARG A C 1
ATOM 681 O O . ARG A 1 84 ? -11.620 5.393 17.144 1.00 90.50 84 ARG A O 1
ATOM 688 N N . VAL A 1 85 ? -13.795 5.786 16.699 1.00 92.06 85 VAL A N 1
ATOM 689 C CA . VAL A 1 85 ? -14.275 5.632 18.068 1.00 92.06 85 VAL A CA 1
ATOM 690 C C . VAL A 1 85 ? -14.978 4.291 18.149 1.00 92.06 85 VAL A C 1
ATOM 692 O O . VAL A 1 85 ? -15.704 3.937 17.224 1.00 92.06 85 VAL A O 1
ATOM 695 N N . ILE A 1 86 ? -14.729 3.523 19.206 1.00 91.88 86 ILE A N 1
ATOM 696 C CA . ILE A 1 86 ? -15.492 2.308 19.486 1.00 91.88 86 ILE A CA 1
ATOM 697 C C . ILE A 1 86 ? -16.180 2.419 20.841 1.00 91.88 86 ILE A C 1
ATOM 699 O O . ILE A 1 86 ? -15.549 2.779 21.837 1.00 91.88 86 ILE A O 1
ATOM 703 N N . HIS A 1 87 ? -17.463 2.070 20.866 1.00 91.69 87 HIS A N 1
ATOM 704 C CA . HIS A 1 87 ? -18.254 1.984 22.087 1.00 91.69 87 HIS A CA 1
ATOM 705 C C . HIS A 1 87 ? -18.347 0.528 22.544 1.00 91.69 87 HIS A C 1
ATOM 707 O O . HIS A 1 87 ? -18.882 -0.340 21.845 1.00 91.69 87 HIS A O 1
ATOM 713 N N . LEU A 1 88 ? -17.792 0.259 23.722 1.00 91.69 88 LEU A N 1
ATOM 714 C CA . LEU A 1 88 ? -17.768 -1.050 24.353 1.00 91.69 88 LEU A CA 1
ATOM 715 C C . LEU A 1 88 ? -18.719 -1.083 25.545 1.00 91.69 88 LEU A C 1
ATOM 717 O O . LEU A 1 88 ? -18.634 -0.262 26.454 1.00 91.69 88 LEU A O 1
ATOM 721 N N . MET A 1 89 ? -19.574 -2.097 25.573 1.00 91.38 89 MET A N 1
ATOM 722 C CA . MET A 1 89 ? -20.466 -2.372 26.695 1.00 91.38 89 MET A CA 1
ATOM 723 C C . MET A 1 89 ? -19.684 -2.871 27.924 1.00 91.38 89 MET A C 1
ATOM 725 O O . MET A 1 89 ? -18.606 -3.448 27.757 1.00 91.38 89 MET A O 1
ATOM 729 N N . PRO A 1 90 ? -20.231 -2.775 29.155 1.00 90.38 90 PRO A N 1
ATOM 730 C CA . PRO A 1 90 ? -19.569 -3.260 30.374 1.00 90.38 90 PRO A CA 1
ATOM 731 C C . PRO A 1 90 ? -19.055 -4.710 30.292 1.00 90.38 90 PRO A C 1
ATOM 733 O O . PRO A 1 90 ? -17.981 -5.033 30.796 1.00 90.38 90 PRO A O 1
ATOM 736 N N . HIS A 1 91 ? -19.785 -5.593 29.600 1.00 90.75 91 HIS A N 1
ATOM 737 C CA . HIS A 1 91 ? -19.407 -7.001 29.422 1.00 90.75 91 HIS A CA 1
ATOM 738 C C . HIS A 1 91 ? -18.269 -7.222 28.400 1.00 90.75 91 HIS A C 1
ATOM 740 O O . HIS A 1 91 ? -17.801 -8.348 28.228 1.00 90.75 91 HIS A O 1
ATOM 746 N N . GLN A 1 92 ? -17.814 -6.171 27.711 1.00 92.25 92 GLN A N 1
ATOM 747 C CA . GLN A 1 92 ? -16.790 -6.219 26.658 1.00 92.25 92 GLN A CA 1
ATOM 748 C C . GLN A 1 92 ? -15.386 -5.832 27.164 1.00 92.25 92 GLN A C 1
ATOM 750 O O . GLN A 1 92 ? -14.511 -5.431 26.393 1.00 92.25 92 GLN A O 1
ATOM 755 N N . GLY A 1 93 ? -15.121 -6.004 28.466 1.00 91.75 93 GLY A N 1
ATOM 756 C CA . GLY A 1 93 ? -13.812 -5.723 29.074 1.00 91.75 93 GLY A CA 1
ATOM 757 C C . GLY A 1 93 ? -12.645 -6.513 28.456 1.00 91.75 93 GLY A C 1
ATOM 758 O O . GLY A 1 93 ? -11.513 -6.029 28.417 1.00 91.75 93 GLY A O 1
ATOM 759 N N . ARG A 1 94 ? -12.908 -7.699 27.886 1.00 93.62 94 ARG A N 1
ATOM 760 C CA . ARG A 1 94 ? -11.902 -8.490 27.153 1.00 93.62 94 ARG A CA 1
ATOM 761 C C . ARG A 1 94 ? -11.461 -7.803 25.858 1.00 93.62 94 ARG A C 1
ATOM 763 O O . ARG A 1 94 ? -10.277 -7.817 25.531 1.00 93.62 94 ARG A O 1
ATOM 770 N N . GLN A 1 95 ? -12.401 -7.228 25.112 1.00 94.12 95 GLN A N 1
ATOM 771 C CA . GLN A 1 95 ? -12.123 -6.510 23.869 1.00 94.12 95 GLN A CA 1
ATOM 772 C C . GLN A 1 95 ? -11.327 -5.238 24.156 1.00 94.12 95 GLN A C 1
ATOM 774 O O . GLN A 1 95 ? -10.348 -4.971 23.462 1.00 94.12 95 GLN A O 1
ATOM 779 N N . ARG A 1 96 ? -11.678 -4.524 25.234 1.00 94.25 96 ARG A N 1
ATOM 780 C CA . ARG A 1 96 ? -10.906 -3.387 25.750 1.00 94.25 96 ARG A CA 1
ATOM 781 C C . ARG A 1 96 ? -9.445 -3.772 25.995 1.00 94.25 96 ARG A C 1
ATOM 783 O O . ARG A 1 96 ? -8.559 -3.155 25.415 1.00 94.25 96 ARG A O 1
ATOM 790 N N . ALA A 1 97 ? -9.188 -4.812 26.793 1.00 94.00 97 ALA A N 1
ATOM 791 C CA . ALA A 1 97 ? -7.825 -5.269 27.089 1.00 94.00 97 ALA A CA 1
ATOM 792 C C . ALA A 1 97 ? -7.018 -5.578 25.814 1.00 94.00 97 ALA A C 1
ATOM 794 O O . ALA A 1 97 ? -5.898 -5.097 25.663 1.00 94.00 97 ALA A O 1
ATOM 795 N N . LYS A 1 98 ? -7.617 -6.280 24.844 1.00 93.00 98 LYS A N 1
ATOM 796 C CA . LYS A 1 98 ? -6.963 -6.574 23.558 1.00 93.00 98 LYS A CA 1
ATOM 797 C C . LYS A 1 98 ? -6.640 -5.322 22.740 1.00 93.00 98 LYS A C 1
ATOM 799 O O . LYS A 1 98 ? -5.604 -5.280 22.086 1.00 93.00 98 LYS A O 1
ATOM 804 N N . LEU A 1 99 ? -7.503 -4.305 22.744 1.00 93.88 99 LEU A N 1
ATOM 805 C CA . LEU A 1 99 ? -7.227 -3.043 22.043 1.00 93.88 99 LEU A CA 1
ATOM 806 C C . LEU A 1 99 ? -6.027 -2.308 22.656 1.00 93.88 99 LEU A C 1
ATOM 808 O O . LEU A 1 99 ? -5.231 -1.726 21.915 1.00 93.88 99 LEU A O 1
ATOM 812 N N . PHE A 1 100 ? -5.863 -2.383 23.980 1.00 93.56 100 PHE A N 1
ATOM 813 C CA . PHE A 1 100 ? -4.672 -1.883 24.669 1.00 93.56 100 PHE A CA 1
ATOM 814 C C . PHE A 1 100 ? -3.422 -2.714 24.350 1.00 93.56 100 PHE A C 1
ATOM 816 O O . PHE A 1 100 ? -2.388 -2.133 24.032 1.00 93.56 100 PHE A O 1
ATOM 823 N N . GLU A 1 101 ? -3.510 -4.049 24.351 1.00 92.31 101 GLU A N 1
ATOM 824 C CA . GLU A 1 101 ? -2.399 -4.939 23.958 1.00 92.31 101 GLU A CA 1
ATOM 825 C C . GLU A 1 101 ? -1.921 -4.676 22.522 1.00 92.31 101 GLU A C 1
ATOM 827 O O . GLU A 1 101 ? -0.728 -4.736 22.233 1.00 92.31 101 GLU A O 1
ATOM 832 N N . LEU A 1 102 ? 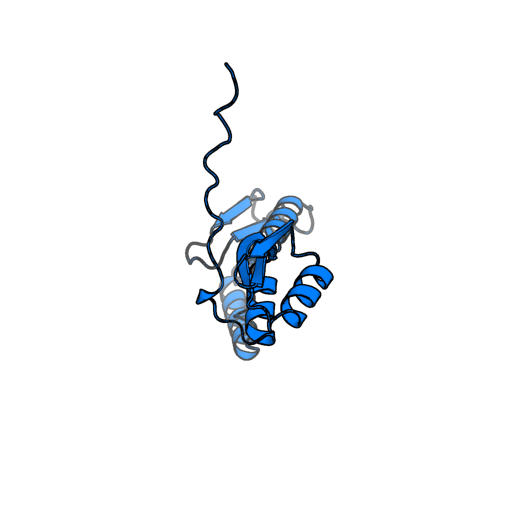-2.848 -4.342 21.620 1.00 89.56 102 LEU A N 1
ATOM 833 C CA . LEU A 1 102 ? -2.547 -3.959 20.240 1.00 89.56 102 LEU A CA 1
ATOM 834 C C . LEU A 1 102 ? -1.945 -2.548 20.112 1.00 89.56 102 LEU A C 1
ATOM 836 O O . LEU A 1 102 ? -1.594 -2.148 19.001 1.00 89.56 102 LEU A O 1
ATOM 840 N N . GLY A 1 103 ? -1.862 -1.775 21.201 1.00 91.31 103 GLY A N 1
ATOM 841 C CA . GLY A 1 103 ? -1.419 -0.379 21.183 1.00 91.31 103 GLY A CA 1
ATOM 842 C C . GLY A 1 103 ? -2.328 0.535 20.355 1.00 91.31 103 GLY A C 1
ATOM 843 O O . GLY A 1 103 ? -1.883 1.575 19.872 1.00 91.31 103 GLY A O 1
ATOM 844 N N . ALA A 1 104 ? -3.583 0.130 20.133 1.00 92.81 104 ALA A N 1
ATOM 845 C CA . ALA A 1 104 ? -4.510 0.839 19.259 1.00 92.81 104 ALA A CA 1
ATOM 846 C C . ALA A 1 104 ? -5.212 2.007 19.967 1.00 92.81 104 ALA A C 1
ATOM 848 O O . ALA A 1 104 ? -5.669 2.925 19.290 1.00 92.81 104 ALA A O 1
ATOM 849 N N . VAL A 1 105 ? -5.310 1.986 21.300 1.00 95.00 105 VAL A N 1
ATOM 850 C CA . VAL A 1 105 ? -6.046 2.989 22.087 1.00 95.00 105 VAL A CA 1
ATOM 851 C C . VAL A 1 105 ? -5.224 4.271 22.239 1.00 95.00 105 VAL A C 1
ATOM 853 O O . VAL A 1 105 ? -4.112 4.254 22.755 1.00 95.00 105 VAL A O 1
ATOM 856 N N . SER A 1 106 ? -5.783 5.388 21.781 1.00 92.88 106 SER A N 1
ATOM 857 C CA . SER A 1 106 ? -5.230 6.740 21.930 1.00 92.88 106 SER A CA 1
ATOM 858 C C . SER A 1 106 ? -5.823 7.479 23.129 1.00 92.88 106 SER A C 1
ATOM 860 O O . SER A 1 106 ? -5.123 8.263 23.761 1.00 92.88 106 SER A O 1
ATOM 862 N N . SER A 1 107 ? -7.098 7.243 23.433 1.00 92.62 107 SER A N 1
ATOM 863 C CA . SER A 1 107 ? -7.790 7.807 24.591 1.00 92.62 107 SER A CA 1
ATOM 864 C C . SER A 1 107 ? -8.916 6.869 25.038 1.00 92.62 107 SER A C 1
ATOM 866 O O . SER A 1 107 ? -9.360 6.006 24.273 1.00 92.62 107 SER A O 1
ATOM 868 N N . GLU A 1 108 ? -9.360 7.033 26.281 1.00 94.00 108 GLU A N 1
ATOM 869 C CA . GLU A 1 108 ? -10.460 6.279 26.867 1.00 94.00 108 GLU A CA 1
ATOM 870 C C . GLU A 1 108 ? -11.348 7.195 27.711 1.00 94.00 108 GLU A C 1
ATOM 872 O O . GLU A 1 108 ? -10.855 8.030 28.466 1.00 94.00 108 GLU A O 1
ATOM 877 N N . THR A 1 109 ? -12.662 6.999 27.614 1.00 93.94 109 THR A N 1
ATOM 878 C CA . THR A 1 109 ? -13.664 7.607 28.494 1.00 93.94 109 THR A CA 1
ATOM 879 C C . THR A 1 109 ? -14.603 6.525 29.014 1.00 93.94 109 THR A C 1
ATOM 881 O O . THR A 1 109 ? -15.144 5.743 28.236 1.00 93.94 109 THR A O 1
ATOM 884 N N . VAL A 1 110 ? -14.805 6.471 30.330 1.00 91.62 110 VAL A N 1
ATOM 885 C CA . VAL A 1 110 ? -15.792 5.578 30.957 1.00 91.62 110 VAL A CA 1
ATOM 886 C C . VAL A 1 110 ? -17.170 6.227 30.852 1.00 91.62 110 VAL A C 1
ATOM 888 O O . VAL A 1 110 ? -17.311 7.410 31.163 1.00 91.62 110 VAL A O 1
ATOM 891 N N . LEU A 1 111 ? -18.174 5.474 30.406 1.00 88.62 111 LEU A N 1
ATOM 892 C CA . LEU A 1 111 ? -19.537 5.989 30.263 1.00 88.62 111 LEU A CA 1
ATOM 893 C C . LEU A 1 111 ? -20.311 5.921 31.596 1.00 88.62 111 LEU A C 1
ATOM 895 O O . LEU A 1 111 ? -20.078 4.992 32.376 1.00 88.62 111 LEU A O 1
ATOM 899 N N . PRO A 1 112 ? -21.239 6.861 31.872 1.00 83.38 112 PRO A N 1
ATOM 900 C CA . PRO A 1 112 ? -22.048 6.866 33.098 1.00 83.38 112 PRO A CA 1
ATOM 901 C C . PRO A 1 112 ? -22.914 5.610 33.275 1.00 83.38 112 PRO A C 1
ATOM 903 O O . PRO A 1 112 ? -23.020 5.089 34.382 1.00 83.38 112 PRO A O 1
ATOM 906 N N . GLU A 1 113 ? -23.478 5.082 32.186 1.00 83.56 113 GLU A N 1
ATOM 907 C CA . GLU A 1 113 ? -24.184 3.791 32.135 1.00 83.56 113 GLU A CA 1
ATOM 908 C C . GLU A 1 113 ? -23.265 2.556 32.276 1.00 83.56 113 GLU A C 1
ATOM 910 O O . GLU A 1 113 ? -23.726 1.412 32.252 1.00 83.56 113 GLU A O 1
ATOM 915 N N . GLY A 1 114 ? -21.961 2.774 32.460 1.00 85.44 114 GLY A N 1
ATOM 916 C CA . GLY A 1 114 ? -20.922 1.756 32.416 1.00 85.44 114 GLY A CA 1
ATOM 917 C C . GLY A 1 114 ? -20.429 1.488 30.992 1.00 85.44 114 GLY A C 1
ATOM 918 O O . GLY A 1 114 ? -21.030 1.890 30.002 1.00 85.44 114 GLY A O 1
ATOM 919 N N . GLY A 1 115 ? -19.308 0.777 30.880 1.00 89.94 115 GLY A N 1
ATOM 920 C CA . GLY A 1 115 ? -18.651 0.560 29.592 1.00 89.94 115 GLY A CA 1
ATOM 921 C C . GLY A 1 115 ? -17.688 1.691 29.234 1.00 89.94 115 GLY A C 1
ATOM 922 O O . GLY A 1 115 ? -17.300 2.492 30.089 1.00 89.94 115 GLY A O 1
ATOM 923 N N . TRP A 1 116 ? -17.249 1.714 27.976 1.00 92.62 116 TRP A N 1
ATOM 924 C CA . TRP A 1 116 ? -16.123 2.535 27.537 1.00 92.62 116 TRP A CA 1
ATOM 925 C C . TRP A 1 116 ? -16.314 3.074 26.128 1.00 92.62 116 TRP A C 1
ATOM 927 O O . TRP A 1 116 ? -16.747 2.363 25.225 1.00 92.62 116 TRP A O 1
ATOM 937 N N . THR A 1 117 ? -15.864 4.301 25.931 1.00 93.38 117 THR A N 1
ATOM 938 C CA . THR A 1 117 ? -15.621 4.902 24.625 1.00 93.38 117 THR A CA 1
ATOM 939 C C . THR A 1 117 ? -14.113 4.971 24.424 1.00 93.38 117 THR A C 1
ATOM 941 O O . THR A 1 117 ? -13.416 5.586 25.232 1.00 93.38 117 THR A O 1
ATOM 944 N N . LEU A 1 118 ? -13.599 4.316 23.382 1.00 94.00 118 LEU A N 1
ATOM 945 C CA . LEU A 1 118 ? -12.166 4.276 23.080 1.00 94.00 118 LEU A CA 1
ATOM 946 C C . LEU A 1 118 ? -11.876 4.941 21.737 1.00 94.00 118 LEU A C 1
ATOM 948 O O . LEU A 1 118 ? -12.433 4.541 20.711 1.00 94.00 118 LEU A O 1
ATOM 952 N N . ASP A 1 119 ? -10.924 5.869 21.728 1.00 94.12 119 ASP A N 1
ATOM 953 C CA . ASP A 1 119 ? -10.361 6.400 20.490 1.00 94.12 119 ASP A CA 1
ATOM 954 C C . ASP A 1 119 ? -9.287 5.448 19.981 1.00 94.12 119 ASP A C 1
ATOM 956 O O . ASP A 1 119 ? -8.261 5.234 20.625 1.00 94.12 119 ASP A O 1
ATOM 960 N N . LEU A 1 120 ? -9.483 4.901 18.790 1.00 93.38 120 LEU A N 1
ATOM 961 C CA . LEU A 1 120 ? -8.559 3.974 18.159 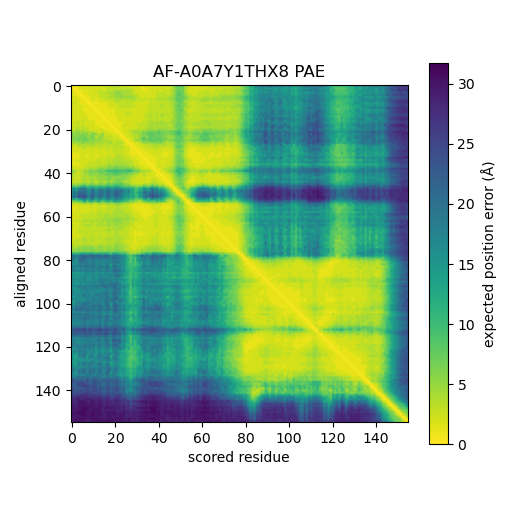1.00 93.38 120 LEU A CA 1
ATOM 962 C C . LEU A 1 120 ? -7.735 4.669 17.082 1.00 93.38 120 LEU A C 1
ATOM 964 O O . LEU A 1 120 ? -8.264 5.410 16.256 1.00 93.38 120 LEU A O 1
ATOM 968 N N . LYS A 1 121 ? -6.441 4.356 17.027 1.00 91.94 121 LYS A N 1
ATOM 969 C CA . LYS A 1 121 ? -5.530 4.683 15.930 1.00 91.94 121 LYS A CA 1
ATOM 970 C C . LYS A 1 121 ? -4.784 3.419 15.524 1.00 91.94 121 LYS A C 1
ATOM 972 O O . LYS A 1 121 ? -3.786 3.042 16.126 1.00 91.94 121 LYS A O 1
ATOM 977 N N . MET A 1 122 ? -5.249 2.786 14.457 1.00 90.94 122 MET A N 1
ATOM 978 C CA . MET A 1 122 ? -4.651 1.561 13.927 1.00 90.94 122 MET A CA 1
ATOM 979 C C . MET A 1 122 ? -4.858 1.474 12.418 1.00 90.94 122 MET A C 1
ATOM 981 O O . MET A 1 122 ? -5.392 2.390 11.792 1.00 90.94 122 MET A O 1
ATOM 985 N N . THR A 1 123 ? -4.393 0.402 11.789 1.00 88.56 123 THR A N 1
ATOM 986 C CA . THR A 1 123 ? -4.567 0.238 10.345 1.00 88.56 123 THR A CA 1
ATOM 987 C C . THR A 1 123 ? -5.982 -0.250 10.045 1.00 88.56 123 THR A C 1
ATOM 989 O O . THR A 1 123 ? -6.545 -1.028 10.811 1.00 88.56 123 THR A O 1
ATOM 992 N N . GLU A 1 124 ? -6.568 0.170 8.920 1.00 85.88 124 GLU A N 1
ATOM 993 C CA . GLU A 1 124 ? -7.902 -0.296 8.495 1.00 85.88 124 GLU A CA 1
ATOM 994 C C . GLU A 1 124 ? -7.976 -1.833 8.439 1.00 85.88 124 GLU A C 1
ATOM 996 O O . GLU A 1 124 ? -8.983 -2.444 8.792 1.00 85.88 124 GLU A O 1
ATOM 1001 N N . LYS A 1 125 ? -6.878 -2.477 8.023 1.00 84.19 125 LYS A N 1
ATOM 1002 C CA . LYS A 1 125 ? -6.772 -3.936 7.950 1.00 84.19 125 LYS A CA 1
ATOM 1003 C C . LYS A 1 125 ? -6.830 -4.576 9.335 1.00 84.19 125 LYS A C 1
ATOM 1005 O O . LYS A 1 125 ? -7.542 -5.566 9.508 1.00 84.19 125 LYS A O 1
ATOM 1010 N N . ASP A 1 126 ? -6.083 -4.036 10.293 1.00 88.62 126 ASP A N 1
ATOM 1011 C CA . ASP A 1 126 ? -6.054 -4.568 11.654 1.00 88.62 126 ASP A CA 1
ATOM 1012 C C . ASP A 1 126 ? -7.379 -4.312 12.371 1.00 88.62 126 ASP A C 1
ATOM 1014 O O . ASP A 1 126 ? -7.863 -5.211 13.053 1.00 88.62 126 ASP A O 1
ATOM 1018 N N . LEU A 1 127 ? -8.017 -3.158 12.139 1.00 89.44 127 LEU A N 1
ATOM 1019 C CA . LEU A 1 127 ? -9.356 -2.866 12.652 1.00 89.44 127 LEU A CA 1
ATOM 1020 C C . LEU A 1 127 ? -10.373 -3.899 12.151 1.00 89.44 127 LEU A C 1
ATOM 1022 O O . LEU A 1 127 ? -11.032 -4.553 12.954 1.00 89.44 127 LEU A O 1
ATOM 1026 N N . ARG A 1 128 ? -10.453 -4.132 10.834 1.00 87.62 128 ARG A N 1
ATOM 1027 C CA . ARG A 1 128 ? -11.366 -5.143 10.263 1.00 87.62 128 ARG A CA 1
ATOM 1028 C C . ARG A 1 128 ? -11.088 -6.545 10.790 1.00 87.62 128 ARG A C 1
ATOM 1030 O O . ARG A 1 128 ? -12.014 -7.305 11.069 1.00 87.62 128 ARG A O 1
ATOM 1037 N N . ARG A 1 129 ? -9.808 -6.907 10.925 1.00 89.00 129 ARG A N 1
ATOM 1038 C CA . ARG A 1 129 ? -9.401 -8.197 11.496 1.00 89.00 129 ARG A CA 1
ATOM 1039 C C . ARG A 1 129 ? -9.846 -8.319 12.953 1.00 89.00 129 ARG A C 1
ATOM 1041 O O . ARG A 1 129 ? -10.309 -9.390 13.338 1.00 89.00 129 ARG A O 1
ATOM 1048 N N . PHE A 1 130 ? -9.705 -7.251 13.734 1.00 91.00 130 PHE A N 1
ATOM 1049 C CA . PHE A 1 130 ? -10.131 -7.197 15.126 1.00 91.00 130 PHE A CA 1
ATOM 1050 C C . PHE A 1 130 ? -11.648 -7.372 15.249 1.00 91.00 130 PHE A C 1
ATOM 1052 O O . PHE A 1 130 ? -12.080 -8.312 15.910 1.00 91.00 130 PHE A O 1
ATOM 1059 N N . LEU A 1 131 ? -12.448 -6.571 14.534 1.00 90.81 131 LEU A N 1
ATOM 1060 C CA . LEU A 1 131 ? -13.915 -6.672 14.552 1.00 90.81 131 LEU A CA 1
ATOM 1061 C C . LEU A 1 131 ? -14.398 -8.083 14.206 1.00 90.81 131 LEU A C 1
ATOM 1063 O O . LEU A 1 131 ? -15.203 -8.662 14.930 1.00 90.81 131 LEU A O 1
ATOM 1067 N N . LYS A 1 132 ? -13.844 -8.672 13.135 1.00 88.56 132 LYS A N 1
ATOM 1068 C CA . LYS A 1 132 ? -14.205 -10.023 12.694 1.00 88.56 132 LYS A CA 1
ATOM 1069 C C . LYS A 1 132 ? -13.858 -11.087 13.739 1.00 88.56 132 LYS A C 1
ATOM 1071 O O . LYS A 1 132 ? -14.624 -12.023 13.929 1.00 88.56 132 LYS A O 1
ATOM 1076 N N . ARG A 1 133 ? -12.697 -10.976 14.392 1.00 90.50 133 ARG A N 1
ATOM 1077 C CA . ARG A 1 133 ? -12.235 -11.958 15.387 1.00 90.50 133 ARG A CA 1
ATOM 1078 C C . ARG A 1 133 ? -12.998 -11.852 16.704 1.00 90.50 133 ARG A C 1
ATOM 1080 O O . ARG A 1 133 ? -13.248 -12.871 17.338 1.00 90.50 133 ARG A O 1
ATOM 1087 N N . GLU A 1 134 ? -13.345 -10.635 17.105 1.00 89.31 134 GLU A N 1
ATOM 1088 C CA . GLU A 1 134 ? -14.060 -10.361 18.352 1.00 89.31 134 GLU A CA 1
ATOM 1089 C C . GLU A 1 134 ? -15.587 -10.353 18.187 1.00 89.31 134 GLU A C 1
ATOM 1091 O O . GLU A 1 134 ? -16.292 -10.125 19.167 1.00 89.31 134 GLU A O 1
ATOM 1096 N N . ASN A 1 135 ? -16.082 -10.636 16.976 1.00 86.25 135 ASN A N 1
ATOM 1097 C CA . ASN A 1 135 ? -17.498 -10.642 16.610 1.00 86.25 135 ASN A CA 1
ATOM 1098 C C . ASN A 1 135 ? -18.215 -9.326 16.971 1.00 86.25 135 ASN A C 1
ATOM 1100 O O . ASN A 1 135 ? -19.316 -9.332 17.519 1.00 86.25 135 ASN A O 1
ATOM 1104 N N . LEU A 1 136 ? -17.552 -8.200 16.696 1.00 85.50 136 LEU A N 1
ATOM 1105 C CA . LEU A 1 136 ? -18.083 -6.855 16.917 1.00 85.50 136 LEU A CA 1
ATOM 1106 C C . LEU A 1 136 ? -18.707 -6.325 15.626 1.00 85.50 136 LEU A C 1
ATOM 1108 O O . LEU A 1 136 ? -18.146 -6.495 14.540 1.00 85.50 136 LEU A O 1
ATOM 1112 N N . ALA A 1 137 ? -19.855 -5.663 15.751 1.00 79.62 137 ALA A N 1
ATOM 1113 C CA . ALA A 1 137 ? -20.532 -5.045 14.618 1.00 79.62 137 ALA A CA 1
ATOM 1114 C C . ALA A 1 137 ? -19.890 -3.695 14.269 1.00 79.62 137 ALA A C 1
ATOM 1116 O O . ALA A 1 137 ? -19.489 -2.941 15.155 1.00 79.62 137 ALA A O 1
ATOM 1117 N N . GLU A 1 138 ? -19.866 -3.337 12.981 1.00 74.75 138 GLU A N 1
ATOM 1118 C CA . GLU A 1 138 ? -19.430 -1.998 12.542 1.00 74.75 138 GLU A CA 1
ATOM 1119 C C . GLU A 1 138 ? -20.312 -0.875 13.110 1.00 74.75 138 GLU A C 1
ATOM 1121 O O . GLU A 1 138 ? -19.859 0.254 13.212 1.00 74.75 138 GLU A O 1
ATOM 1126 N N . GLN A 1 139 ? -21.533 -1.185 13.553 1.00 71.69 139 GLN A N 1
ATOM 1127 C CA . GLN A 1 139 ? -22.437 -0.244 14.227 1.00 71.69 139 GLN A CA 1
ATOM 1128 C C . GLN A 1 139 ? -21.899 0.264 15.575 1.00 71.69 139 GLN A C 1
ATOM 1130 O O . GLN A 1 139 ? -22.390 1.264 16.077 1.00 71.69 139 GLN A O 1
ATOM 1135 N N . GLN A 1 140 ? -20.912 -0.419 16.166 1.00 74.00 140 GLN A N 1
ATOM 1136 C CA . GLN A 1 140 ? -20.222 0.044 17.375 1.00 74.00 140 GLN A CA 1
ATOM 1137 C C . GLN A 1 140 ? -19.069 1.009 17.064 1.00 74.00 140 GLN A C 1
ATOM 1139 O O . GLN A 1 140 ? -18.418 1.488 17.994 1.00 74.00 140 GLN A O 1
ATOM 1144 N N . LEU A 1 141 ? -18.764 1.226 15.778 1.00 79.25 141 LEU A N 1
ATOM 1145 C CA . LEU A 1 141 ? -17.720 2.130 15.323 1.00 79.25 141 LEU A CA 1
ATOM 1146 C C . LEU A 1 141 ? -18.323 3.431 14.830 1.00 79.25 141 LEU A C 1
ATOM 1148 O O . LEU A 1 141 ? -18.942 3.471 13.767 1.00 79.25 141 LEU A O 1
ATOM 1152 N N . ASP A 1 142 ? -17.989 4.508 15.520 1.00 79.25 142 ASP A N 1
ATOM 1153 C CA . ASP A 1 142 ? -18.278 5.839 15.031 1.00 79.25 142 ASP A CA 1
ATOM 1154 C C . ASP A 1 142 ? -17.074 6.408 14.264 1.00 79.25 142 ASP A C 1
ATOM 1156 O O . ASP A 1 142 ? -15.897 6.173 14.607 1.00 79.25 142 ASP A O 1
ATOM 1160 N N . PRO A 1 143 ? -17.317 7.169 13.179 1.00 65.81 143 PRO A N 1
ATOM 1161 C CA . PRO A 1 143 ? -16.310 8.097 12.703 1.00 65.81 143 PRO A CA 1
ATOM 1162 C C . PRO A 1 143 ? -15.988 9.049 13.857 1.00 65.81 143 PRO A C 1
ATOM 1164 O O . PRO A 1 143 ? -16.882 9.450 14.596 1.00 65.81 143 PRO A O 1
ATOM 1167 N N . LEU A 1 144 ? -14.708 9.393 14.025 1.00 58.06 144 LEU A N 1
ATOM 1168 C CA . LEU A 1 144 ? -14.301 10.327 15.074 1.00 58.06 144 LEU A CA 1
ATOM 1169 C C . LEU A 1 144 ? -15.217 11.558 15.033 1.00 58.06 144 LEU A C 1
ATOM 1171 O O . LEU A 1 144 ? -15.358 12.125 13.940 1.00 58.06 144 LEU A O 1
ATOM 1175 N N . PRO A 1 145 ? -15.829 11.975 16.157 1.00 50.31 145 PRO A N 1
ATOM 1176 C CA . PRO A 1 145 ? -16.495 13.259 16.183 1.00 50.31 145 PRO A CA 1
ATOM 1177 C C . PRO A 1 145 ? -15.442 14.283 15.764 1.00 50.31 145 PRO A C 1
ATOM 1179 O O . PRO A 1 145 ? -14.335 14.313 16.305 1.00 50.31 145 PRO A O 1
ATOM 1182 N N . MET A 1 146 ? -15.747 15.075 14.736 1.00 43.50 146 MET A N 1
ATOM 1183 C CA . MET A 1 146 ? -14.973 16.275 14.458 1.00 43.50 146 MET A CA 1
ATOM 1184 C C . MET A 1 146 ? -15.082 17.118 15.724 1.00 43.50 146 MET A C 1
ATOM 1186 O O . MET A 1 146 ? -16.120 17.737 15.945 1.00 43.50 146 MET A O 1
ATOM 1190 N N . SER A 1 147 ? -14.082 17.080 16.605 1.00 44.09 147 SER A N 1
ATOM 1191 C CA . SER A 1 147 ? -14.079 17.977 17.752 1.00 44.09 147 SER A CA 1
ATOM 1192 C C . SER A 1 147 ? -14.175 19.397 17.188 1.00 44.09 147 SER A C 1
ATOM 1194 O O . SER A 1 147 ? -13.338 19.752 16.348 1.00 44.09 147 SER A O 1
ATOM 1196 N N . PRO A 1 148 ? -15.175 20.209 17.578 1.00 40.38 148 PRO A N 1
ATOM 1197 C CA . PRO A 1 148 ? -15.115 21.629 17.299 1.00 40.38 148 PRO A CA 1
ATOM 1198 C C . PRO A 1 148 ? -13.829 22.13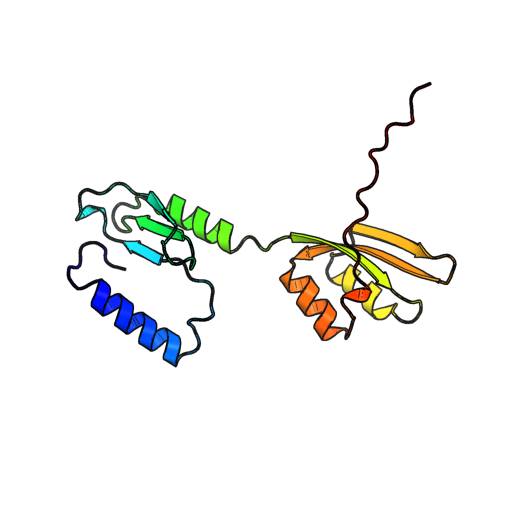0 17.953 1.00 40.38 148 PRO A C 1
ATOM 1200 O O . PRO A 1 148 ? -13.543 21.819 19.110 1.00 40.38 148 PRO A O 1
ATOM 1203 N N . SER A 1 149 ? -13.002 22.812 17.167 1.00 37.78 149 SER A N 1
ATOM 1204 C CA . SER A 1 149 ? -11.768 23.434 17.627 1.00 37.78 149 SER A CA 1
ATOM 1205 C C . SER A 1 149 ? -12.003 24.139 18.961 1.00 37.78 149 SER A C 1
ATOM 1207 O O . SER A 1 149 ? -12.874 25.006 19.049 1.00 37.78 149 SER A O 1
ATOM 1209 N N . ALA A 1 150 ? -11.218 23.787 19.976 1.00 41.75 150 ALA A N 1
AT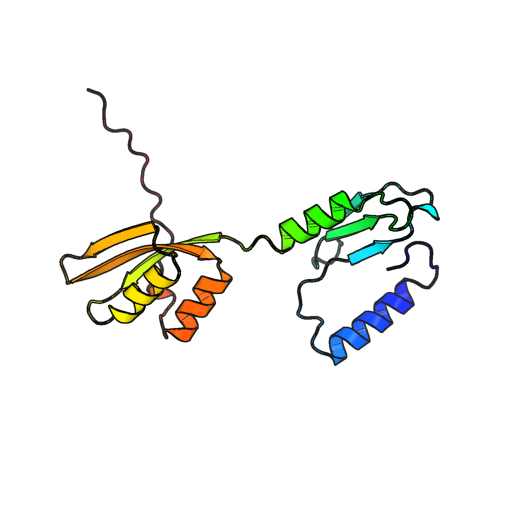OM 1210 C CA . ALA A 1 150 ? -11.109 24.567 21.194 1.00 41.75 150 ALA A CA 1
ATOM 1211 C C . ALA A 1 150 ? -10.655 25.992 20.826 1.00 41.75 150 ALA A C 1
ATOM 1213 O O . ALA A 1 150 ? -9.490 26.228 20.525 1.00 41.75 150 ALA A O 1
ATOM 1214 N N . SER A 1 151 ? -11.608 26.920 20.786 1.00 39.59 151 SER A N 1
ATOM 1215 C CA . SER A 1 151 ? -11.400 28.367 20.686 1.00 39.59 151 SER A CA 1
ATOM 1216 C C . SER A 1 151 ? -12.560 29.068 21.393 1.00 39.59 151 SER A C 1
ATOM 1218 O O . SER A 1 151 ? -13.349 29.794 20.794 1.00 39.59 151 SER A O 1
ATOM 1220 N N . ALA A 1 152 ? -12.679 28.799 22.687 1.00 35.38 152 ALA A N 1
ATOM 1221 C CA . ALA A 1 152 ? -13.431 29.619 23.626 1.00 35.38 152 ALA A CA 1
ATOM 1222 C C . ALA A 1 152 ? -12.592 29.717 24.905 1.00 35.38 152 ALA A C 1
ATOM 1224 O O . ALA A 1 152 ? -12.898 29.112 25.925 1.00 35.38 152 ALA A O 1
ATOM 1225 N N . ALA A 1 153 ? -11.451 30.388 24.780 1.00 37.44 153 ALA A N 1
ATOM 1226 C CA . ALA A 1 153 ? -10.634 30.853 25.889 1.00 37.44 153 ALA A CA 1
ATOM 1227 C C . ALA A 1 153 ? -9.770 31.996 25.353 1.00 37.44 153 ALA A C 1
ATOM 1229 O O . ALA A 1 153 ? -8.695 31.772 24.804 1.00 37.44 153 ALA A O 1
ATOM 1230 N N . ASN A 1 154 ? -10.334 33.196 25.380 1.00 39.62 154 ASN A N 1
ATOM 1231 C CA . ASN A 1 154 ? -9.656 34.375 25.896 1.00 39.62 154 ASN A CA 1
ATOM 1232 C C . ASN A 1 154 ? -10.726 35.443 26.118 1.00 39.62 154 ASN A C 1
ATOM 1234 O O . ASN A 1 154 ? -11.323 35.950 25.166 1.00 39.62 154 ASN A O 1
ATOM 1238 N N . GLU A 1 155 ? -10.999 35.652 27.405 1.00 34.56 155 GLU A N 1
ATOM 1239 C CA . GLU A 1 155 ? -11.467 36.918 27.970 1.00 34.56 155 GLU A CA 1
ATOM 1240 C C . GLU A 1 155 ? -10.567 38.087 27.545 1.00 34.56 155 GLU A C 1
ATOM 1242 O O . GLU A 1 155 ? -9.356 37.854 27.300 1.00 34.56 155 GLU A O 1
#

Mean predicted aligned error: 11.62 Å

Radius of gyration: 23.65 Å; Cα contacts (8 Å, |Δi|>4): 202; chains: 1; bounding box: 46×57×62 Å